Protein AF-A0AAE3CDZ8-F1 (afdb_monomer_lite)

Radius of gyration: 20.15 Å; chains: 1; bounding box: 47×33×68 Å

Secondary structure (DSSP, 8-state):
-HHHHHHHHTT-HHHHHHHHHHHHHHHHHHHHHHTTPPPP-SS-HHHHHHHHHHHH-GGGGGSHHHHHHHHHHHHHHTHHHHTTS-EEETTEEE-HHHH--HHHHHHHHHHHHHHHHHHHHHHHHHTTS-S-----TTTTTTTTTSS--

Foldseek 3Di:
DVQLVVCLVVVVLLSSLLVLLVLLLVLLQVLCVVLVHHRDDPLCSLVSSVVSCVVRPVVLCVPPLVVLLSVLNVVSSVSNVQSPDWDQDPNDTDHSSRVGDSVNSVVNNVSSCSNNVSSVVVVVVVVPDPPPDPVPPPPVVVVVVVPDD

Sequence (149 aa):
MKRAEKRFEDGEYDSTVFHASMAVESAANAMILELGGGEAKNHKAISGLAAVLRRVKPELLVDDKYVQLIEKGREIQREVVYTRYLLKLAGKWVTPMEYYTREKATMVTENAKLVVNGIKHFLGQQTKKPKNQTFRYSEYLKRDFAATT

pLDDT: mean 87.2, std 17.72, range [37.91, 98.38]

Structure (mmCIF, N/CA/C/O backbone):
data_AF-A0AAE3CDZ8-F1
#
_entry.id   AF-A0AAE3CDZ8-F1
#
loop_
_atom_site.group_PDB
_atom_site.id
_atom_site.type_symbol
_atom_site.label_atom_id
_atom_site.label_alt_id
_atom_site.label_comp_id
_atom_site.label_asym_id
_atom_site.label_entity_id
_atom_site.label_seq_id
_atom_site.pdbx_PDB_ins_code
_atom_site.Cartn_x
_atom_site.Cartn_y
_atom_site.Cartn_z
_atom_site.occupancy
_atom_site.B_iso_or_equiv
_atom_site.auth_seq_id
_atom_site.auth_comp_id
_atom_site.auth_asym_id
_atom_site.auth_atom_id
_atom_site.pdbx_PDB_model_num
ATOM 1 N N . MET A 1 1 ? 7.109 4.531 3.521 1.00 94.00 1 MET A N 1
ATOM 2 C CA . MET A 1 1 ? 7.243 5.743 2.683 1.00 94.00 1 MET A CA 1
ATOM 3 C C . MET A 1 1 ? 8.694 6.145 2.477 1.00 94.00 1 MET A C 1
ATOM 5 O O . MET A 1 1 ? 9.149 5.889 1.381 1.00 94.00 1 MET A O 1
ATOM 9 N N . LYS A 1 2 ? 9.461 6.584 3.491 1.00 96.69 2 LYS A N 1
ATOM 10 C CA . LYS A 1 2 ? 10.881 6.997 3.323 1.00 96.69 2 LYS A CA 1
ATOM 11 C C . LYS A 1 2 ? 11.747 6.097 2.424 1.00 96.69 2 LYS A C 1
ATOM 13 O O . LYS A 1 2 ? 12.461 6.587 1.565 1.00 96.69 2 LYS A O 1
ATOM 18 N N . ARG A 1 3 ? 11.675 4.769 2.605 1.00 96.00 3 ARG A N 1
ATOM 19 C CA . ARG A 1 3 ? 12.399 3.820 1.736 1.00 96.00 3 ARG A CA 1
ATOM 20 C C . ARG A 1 3 ? 11.921 3.883 0.283 1.00 96.00 3 ARG A C 1
ATOM 22 O O . ARG A 1 3 ? 12.753 3.945 -0.602 1.00 96.00 3 ARG A O 1
ATOM 29 N N . ALA A 1 4 ? 10.610 3.898 0.051 1.00 96.94 4 ALA A N 1
ATOM 30 C CA . ALA A 1 4 ? 10.033 3.997 -1.289 1.00 96.94 4 ALA A CA 1
ATOM 31 C C . ALA A 1 4 ? 10.443 5.299 -1.998 1.00 96.94 4 ALA A C 1
ATOM 33 O O . ALA A 1 4 ? 10.797 5.260 -3.170 1.00 96.94 4 ALA A O 1
ATOM 34 N N . GLU A 1 5 ? 10.444 6.420 -1.270 1.00 97.31 5 GLU A N 1
ATOM 35 C CA . GLU A 1 5 ? 10.862 7.737 -1.775 1.00 97.31 5 GLU A CA 1
ATOM 36 C C . GLU A 1 5 ? 12.328 7.720 -2.209 1.00 97.31 5 GLU A C 1
ATOM 38 O O . GLU A 1 5 ? 12.617 8.040 -3.356 1.00 97.31 5 GLU A O 1
ATOM 43 N N . LYS A 1 6 ? 13.223 7.210 -1.354 1.00 98.12 6 LYS A N 1
ATOM 44 C CA . LYS A 1 6 ? 14.634 7.031 -1.714 1.00 98.12 6 LYS A CA 1
ATOM 45 C C . LYS A 1 6 ? 14.807 6.182 -2.980 1.00 98.12 6 LYS A C 1
ATOM 47 O O . LYS A 1 6 ? 15.518 6.574 -3.892 1.00 98.12 6 LYS A O 1
ATOM 52 N N . ARG A 1 7 ? 14.119 5.039 -3.070 1.00 97.50 7 ARG A N 1
ATOM 53 C CA . ARG A 1 7 ? 14.204 4.172 -4.259 1.00 97.50 7 ARG A CA 1
ATOM 54 C C . ARG A 1 7 ? 13.708 4.845 -5.531 1.00 97.50 7 ARG A C 1
ATOM 56 O O . ARG A 1 7 ? 14.217 4.564 -6.608 1.00 97.50 7 ARG A O 1
ATOM 63 N N . PHE A 1 8 ? 12.744 5.752 -5.400 1.00 97.69 8 PHE A N 1
ATOM 64 C CA . PHE A 1 8 ? 12.208 6.477 -6.543 1.00 97.69 8 PHE A CA 1
ATOM 65 C C . PHE A 1 8 ? 13.228 7.482 -7.081 1.00 97.69 8 PHE A C 1
ATOM 67 O O . PHE A 1 8 ? 13.361 7.625 -8.295 1.00 97.69 8 PHE A O 1
ATOM 74 N N . GLU A 1 9 ? 13.955 8.148 -6.181 1.00 97.56 9 GLU A N 1
ATOM 75 C CA . GLU A 1 9 ? 15.077 9.032 -6.515 1.00 97.56 9 GLU A CA 1
ATOM 76 C C . GLU A 1 9 ? 16.222 8.256 -7.181 1.00 97.56 9 GLU A C 1
ATOM 78 O O . GLU A 1 9 ? 16.775 8.728 -8.171 1.00 97.56 9 GLU A O 1
ATOM 83 N N . ASP A 1 10 ? 16.497 7.035 -6.709 1.00 97.69 10 ASP A N 1
ATOM 84 C CA . ASP A 1 10 ? 17.505 6.128 -7.277 1.00 97.69 10 ASP A CA 1
ATOM 85 C C . ASP A 1 10 ? 17.082 5.520 -8.642 1.00 97.69 10 ASP A C 1
ATOM 87 O O . ASP A 1 10 ? 17.865 4.819 -9.280 1.00 97.69 10 ASP A O 1
ATOM 91 N N . GLY A 1 11 ? 15.847 5.760 -9.110 1.00 96.50 11 GLY A N 1
ATOM 92 C CA . GLY A 1 11 ? 15.310 5.187 -10.354 1.00 96.50 11 GLY A CA 1
ATOM 93 C C . GLY A 1 11 ? 14.888 3.712 -10.257 1.00 96.50 11 GLY A C 1
ATOM 94 O O . GLY A 1 11 ? 14.543 3.103 -11.269 1.00 96.50 11 GLY A O 1
ATOM 95 N N . GLU A 1 12 ? 14.869 3.136 -9.053 1.00 97.31 12 GLU A N 1
ATOM 96 C CA . GLU A 1 12 ? 14.476 1.748 -8.783 1.00 97.31 12 GLU A CA 1
ATOM 97 C C . GLU A 1 12 ? 12.943 1.631 -8.620 1.00 97.31 12 GLU A C 1
ATOM 99 O O . GLU A 1 12 ? 12.416 1.478 -7.514 1.00 97.31 12 GLU A O 1
ATOM 104 N N . TYR A 1 13 ? 12.192 1.747 -9.717 1.00 97.69 13 TYR A N 1
ATOM 105 C CA . TYR A 1 13 ? 10.729 1.894 -9.678 1.00 97.69 13 TYR A CA 1
ATOM 106 C C . TYR A 1 13 ? 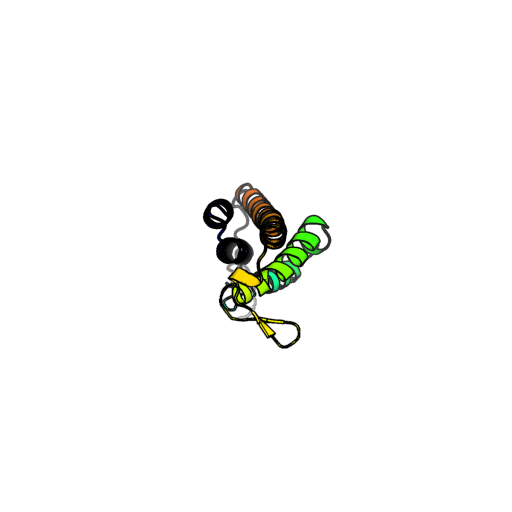9.958 0.681 -9.138 1.00 97.69 13 TYR A C 1
ATOM 108 O O . TYR A 1 13 ? 8.965 0.849 -8.426 1.00 97.69 13 TYR A O 1
ATOM 116 N N . ASP A 1 14 ? 10.404 -0.538 -9.420 1.00 97.12 14 ASP A N 1
ATOM 117 C CA . ASP A 1 14 ? 9.846 -1.765 -8.846 1.00 97.12 14 ASP A CA 1
ATOM 118 C C . ASP A 1 14 ? 10.070 -1.824 -7.323 1.00 97.12 14 ASP A C 1
ATOM 120 O O . ASP A 1 14 ? 9.143 -2.096 -6.553 1.00 97.12 14 ASP A O 1
ATOM 124 N N . SER A 1 15 ? 11.277 -1.463 -6.881 1.00 97.44 15 SER A N 1
ATOM 125 C CA . SER A 1 15 ? 11.682 -1.355 -5.474 1.00 97.44 15 SER A CA 1
ATOM 126 C C . SER A 1 15 ? 10.886 -0.268 -4.734 1.00 97.44 15 SER A C 1
ATOM 128 O O . SER A 1 15 ? 10.422 -0.476 -3.603 1.00 97.44 15 SER A O 1
ATOM 130 N N . THR A 1 16 ? 10.632 0.875 -5.386 1.00 98.38 16 THR A N 1
ATOM 131 C CA . THR A 1 16 ? 9.717 1.917 -4.896 1.00 98.38 16 THR A CA 1
ATOM 132 C C . THR A 1 16 ? 8.331 1.351 -4.634 1.00 98.38 16 THR A C 1
ATOM 134 O O . THR A 1 16 ? 7.811 1.496 -3.521 1.00 98.38 16 THR A O 1
ATOM 137 N N . VAL A 1 17 ? 7.736 0.697 -5.637 1.00 98.12 17 VAL A N 1
ATOM 138 C CA . VAL A 1 17 ? 6.382 0.145 -5.534 1.00 98.12 17 VAL A CA 1
ATOM 139 C C . VAL A 1 17 ? 6.314 -0.917 -4.442 1.00 98.12 17 VAL A C 1
ATOM 141 O O . VAL A 1 17 ? 5.373 -0.911 -3.643 1.00 98.12 17 VAL A O 1
ATOM 144 N N . PHE A 1 18 ? 7.336 -1.764 -4.319 1.00 97.56 18 PHE A N 1
ATOM 145 C CA . PHE A 1 18 ? 7.398 -2.780 -3.273 1.00 97.56 18 PHE A CA 1
ATOM 146 C C . PHE A 1 18 ? 7.355 -2.141 -1.881 1.00 97.56 18 PHE A C 1
ATOM 148 O O . PHE A 1 18 ? 6.507 -2.472 -1.049 1.00 97.56 18 PHE A O 1
ATOM 155 N N . HIS A 1 19 ? 8.226 -1.163 -1.625 1.00 97.94 19 HIS A N 1
ATOM 156 C CA . HIS A 1 19 ? 8.289 -0.497 -0.326 1.00 97.94 19 HIS A CA 1
ATOM 157 C C . HIS A 1 19 ? 7.071 0.384 -0.024 1.00 97.94 19 HIS A C 1
ATOM 159 O O . HIS A 1 19 ? 6.716 0.542 1.150 1.00 97.94 19 HIS A O 1
ATOM 165 N N . ALA A 1 20 ? 6.430 0.960 -1.043 1.00 98.19 20 ALA A N 1
ATOM 166 C CA . ALA A 1 20 ? 5.166 1.675 -0.888 1.00 98.19 20 ALA A CA 1
ATOM 167 C C . ALA A 1 20 ? 4.049 0.707 -0.467 1.00 98.19 20 ALA A C 1
ATOM 169 O O . ALA A 1 20 ? 3.331 0.970 0.500 1.00 98.19 20 ALA A O 1
ATOM 170 N N . SER A 1 21 ? 3.982 -0.456 -1.116 1.00 97.19 21 SER A N 1
ATOM 171 C CA . SER A 1 21 ? 2.991 -1.495 -0.830 1.00 97.19 21 SER A CA 1
ATOM 172 C C . SER A 1 21 ? 3.159 -2.086 0.570 1.00 97.19 21 SER A C 1
ATOM 174 O O . SER A 1 21 ? 2.191 -2.174 1.324 1.00 97.19 21 SER A O 1
ATOM 176 N N . MET A 1 22 ? 4.400 -2.368 0.982 1.00 96.69 22 MET A N 1
ATOM 177 C CA . MET A 1 22 ? 4.701 -2.804 2.351 1.00 96.69 22 MET A CA 1
ATOM 178 C C . MET A 1 22 ? 4.307 -1.751 3.396 1.00 96.69 22 MET A C 1
ATOM 180 O O . MET A 1 22 ? 3.822 -2.096 4.470 1.00 96.69 22 MET A O 1
ATOM 184 N N . ALA A 1 23 ? 4.482 -0.458 3.098 1.00 97.50 23 ALA A N 1
ATOM 185 C CA . ALA A 1 23 ? 4.077 0.605 4.017 1.00 97.50 23 ALA A CA 1
ATOM 186 C C . ALA A 1 23 ? 2.552 0.669 4.197 1.00 97.50 23 ALA A C 1
ATOM 188 O O . ALA A 1 23 ? 2.086 0.903 5.313 1.00 97.50 23 ALA A O 1
ATOM 189 N N . VAL A 1 24 ? 1.790 0.441 3.123 1.00 97.75 24 VAL A N 1
ATOM 190 C CA . VAL A 1 24 ? 0.326 0.318 3.175 1.00 97.75 24 VAL A CA 1
ATOM 191 C C . VAL A 1 24 ? -0.090 -0.899 4.001 1.00 97.75 24 VAL A C 1
ATOM 193 O O . VAL A 1 24 ? -0.940 -0.763 4.879 1.00 97.75 24 VAL A O 1
ATOM 196 N N . GLU A 1 25 ? 0.536 -2.058 3.780 1.00 96.50 25 GLU A N 1
ATOM 197 C CA . GLU A 1 25 ? 0.256 -3.286 4.534 1.00 96.50 25 GLU A CA 1
ATOM 198 C C . GLU A 1 25 ? 0.503 -3.100 6.037 1.00 96.50 25 GLU A C 1
ATOM 200 O O . GLU A 1 25 ? -0.386 -3.363 6.848 1.00 96.50 25 GLU A O 1
ATOM 205 N N . SER A 1 26 ? 1.664 -2.553 6.412 1.00 96.00 26 SER A N 1
ATOM 206 C CA . SER A 1 26 ? 1.987 -2.279 7.816 1.00 96.00 26 SER A CA 1
ATOM 207 C C . SER A 1 26 ? 1.032 -1.267 8.454 1.00 96.00 26 SER A C 1
ATOM 209 O O . SER A 1 26 ? 0.616 -1.458 9.595 1.00 96.00 26 SER A O 1
ATOM 211 N N . ALA A 1 27 ? 0.654 -0.200 7.738 1.00 97.06 27 ALA A N 1
ATOM 212 C CA . ALA A 1 27 ? -0.305 0.776 8.252 1.00 97.06 27 ALA A CA 1
ATOM 213 C C . ALA A 1 27 ? -1.688 0.139 8.470 1.00 97.06 27 ALA A C 1
ATOM 215 O O . ALA A 1 27 ? -2.298 0.336 9.521 1.00 97.06 27 ALA A O 1
ATOM 216 N N . ALA A 1 28 ? -2.164 -0.662 7.515 1.00 97.06 28 ALA A N 1
ATOM 217 C CA . ALA A 1 28 ? -3.442 -1.355 7.627 1.00 97.06 28 ALA A CA 1
ATOM 218 C C . ALA A 1 28 ? -3.455 -2.337 8.805 1.00 97.06 28 ALA A C 1
ATOM 220 O O . ALA A 1 28 ? -4.398 -2.316 9.595 1.00 97.06 28 ALA A O 1
ATOM 221 N N . ASN A 1 29 ? -2.389 -3.124 8.982 1.00 97.00 29 ASN A N 1
ATOM 222 C CA . ASN A 1 29 ? -2.245 -4.015 10.133 1.00 97.00 29 ASN A CA 1
ATOM 223 C C . ASN A 1 29 ? -2.224 -3.244 11.463 1.00 97.00 29 ASN A C 1
ATOM 225 O O . ASN A 1 29 ? -2.894 -3.659 12.405 1.00 97.00 29 ASN A O 1
ATOM 229 N N . ALA A 1 30 ? -1.561 -2.085 11.534 1.00 96.38 30 ALA A N 1
ATOM 230 C CA . ALA A 1 30 ? -1.603 -1.241 12.730 1.00 96.38 30 ALA A CA 1
ATOM 231 C C . ALA A 1 30 ? -3.033 -0.776 13.069 1.00 96.38 30 ALA A C 1
ATOM 233 O O . ALA A 1 30 ? -3.444 -0.830 14.225 1.00 96.38 30 ALA A O 1
ATOM 234 N N . MET A 1 31 ? -3.820 -0.373 12.066 1.00 96.12 31 MET A N 1
ATOM 235 C CA . MET A 1 31 ? -5.221 0.015 12.272 1.00 96.12 31 MET A CA 1
ATOM 236 C C . MET A 1 31 ? -6.119 -1.163 12.652 1.00 96.12 31 MET A C 1
ATOM 238 O O . MET A 1 31 ? -7.008 -1.002 13.483 1.00 96.12 31 MET A O 1
ATOM 242 N N . ILE A 1 32 ? -5.883 -2.346 12.082 1.00 95.81 32 ILE A N 1
ATOM 243 C CA . ILE A 1 32 ? -6.584 -3.573 12.475 1.00 95.81 32 ILE A CA 1
ATOM 244 C C . ILE A 1 32 ? -6.354 -3.868 13.960 1.00 95.81 32 ILE A C 1
ATOM 246 O O . ILE A 1 32 ? -7.322 -4.127 14.674 1.00 95.81 32 ILE A O 1
ATOM 250 N N . LEU A 1 33 ? -5.099 -3.807 14.417 1.00 95.06 33 LEU A N 1
ATOM 251 C CA . LEU A 1 33 ? -4.739 -4.057 15.814 1.00 95.06 33 LEU A CA 1
ATOM 252 C C . LEU A 1 33 ? -5.379 -3.028 16.755 1.00 95.06 33 LEU A C 1
ATOM 254 O O . LEU A 1 33 ? -5.968 -3.416 17.761 1.00 95.06 33 LEU A O 1
ATOM 258 N N . GLU A 1 34 ? -5.348 -1.740 16.399 1.00 94.06 34 GLU A N 1
ATOM 259 C CA . GLU A 1 34 ? -6.002 -0.674 17.177 1.00 94.06 34 GLU A CA 1
ATOM 260 C C . GLU A 1 34 ? -7.523 -0.883 17.296 1.00 94.06 34 GLU A C 1
ATOM 262 O O . GLU A 1 34 ? -8.134 -0.570 18.313 1.00 94.06 34 GLU A O 1
ATOM 267 N N . LEU A 1 35 ? -8.152 -1.456 16.267 1.00 93.38 35 LEU A N 1
ATOM 268 C CA . LEU A 1 35 ? -9.576 -1.803 16.266 1.00 93.38 35 LEU A CA 1
ATOM 269 C C . LEU A 1 35 ? -9.884 -3.142 16.968 1.00 93.38 35 LEU A C 1
ATOM 271 O O . LEU A 1 35 ? -11.014 -3.629 16.880 1.00 93.38 35 LEU A O 1
ATOM 275 N N . GLY A 1 36 ? -8.903 -3.759 17.637 1.00 91.94 36 GLY A N 1
ATOM 276 C CA . GLY A 1 36 ? -9.057 -5.033 18.346 1.00 91.94 36 GLY A CA 1
ATOM 277 C C . GLY A 1 36 ? -9.162 -6.256 17.425 1.00 91.94 36 GLY A C 1
ATOM 278 O O . GLY A 1 36 ? -9.727 -7.281 17.811 1.00 91.94 36 GLY A O 1
ATOM 279 N N . GLY A 1 37 ? -8.689 -6.151 16.181 1.00 91.69 37 GLY A N 1
ATOM 280 C CA . GLY A 1 37 ? -8.576 -7.270 15.245 1.00 91.69 37 GLY A CA 1
ATOM 281 C C . GLY A 1 37 ? -7.221 -7.983 15.320 1.00 91.69 37 GLY A C 1
ATOM 282 O O . GLY A 1 37 ? -6.287 -7.514 15.962 1.00 91.69 37 GLY A O 1
ATOM 283 N N . GLY A 1 38 ? -7.108 -9.125 14.636 1.00 90.81 38 GLY A N 1
ATOM 284 C CA . GLY A 1 38 ? -5.845 -9.849 14.458 1.00 90.81 38 GLY A CA 1
ATOM 285 C C . GLY A 1 38 ? -5.158 -9.488 13.140 1.00 90.81 38 GLY A C 1
ATOM 286 O O . GLY A 1 38 ? -5.831 -9.249 12.138 1.00 90.81 38 GLY A O 1
ATOM 287 N N . GLU A 1 39 ? -3.825 -9.471 13.136 1.00 87.50 39 GLU A N 1
ATOM 288 C CA . GLU A 1 39 ? -3.020 -9.138 11.957 1.00 87.50 39 GLU A CA 1
ATOM 289 C C . GLU A 1 39 ? -3.345 -10.028 10.741 1.00 87.50 39 GLU A C 1
ATOM 291 O O . GLU A 1 39 ? -3.464 -11.253 10.854 1.00 87.50 39 GLU A O 1
ATOM 296 N N . ALA A 1 40 ? -3.427 -9.424 9.552 1.00 87.19 40 ALA A N 1
ATOM 297 C CA . ALA A 1 40 ? -3.525 -10.171 8.305 1.00 87.19 40 ALA A CA 1
ATOM 298 C C . ALA A 1 40 ? -2.133 -10.642 7.847 1.00 87.19 40 ALA A C 1
ATOM 300 O O . ALA A 1 40 ? -1.241 -9.825 7.645 1.00 87.19 40 ALA A O 1
ATOM 301 N N . LYS A 1 41 ? -1.964 -11.952 7.616 1.00 79.75 41 LYS A N 1
ATOM 302 C CA . LYS A 1 41 ? -0.654 -12.574 7.312 1.00 79.75 41 LYS A CA 1
ATOM 303 C C . LYS A 1 41 ? -0.382 -12.880 5.827 1.00 79.75 41 LYS A C 1
ATOM 305 O O . LYS A 1 41 ? 0.693 -13.357 5.496 1.00 79.75 41 LYS A O 1
ATOM 310 N N . ASN A 1 42 ? -1.340 -12.619 4.930 1.00 83.00 42 ASN A N 1
ATOM 311 C CA . ASN A 1 42 ? -1.312 -13.095 3.533 1.00 83.00 42 ASN A CA 1
ATOM 312 C C . ASN A 1 42 ? -1.265 -11.965 2.487 1.00 83.00 42 ASN A C 1
ATOM 314 O O . ASN A 1 42 ? -1.908 -12.090 1.445 1.00 83.00 42 ASN A O 1
ATOM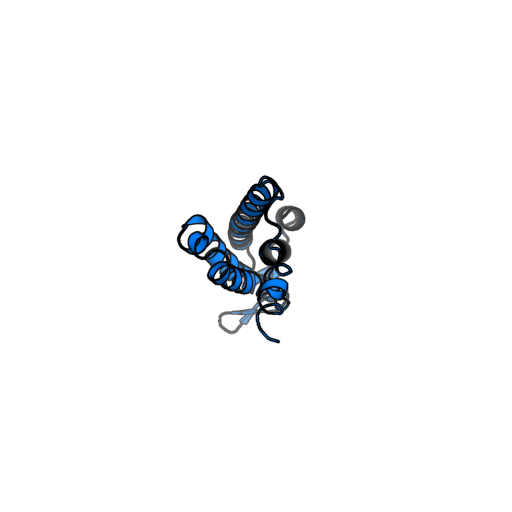 318 N N . HIS A 1 43 ? -0.617 -10.829 2.779 1.00 83.00 43 HIS A N 1
ATOM 319 C CA . HIS A 1 43 ? -0.690 -9.617 1.944 1.00 83.00 43 HIS A CA 1
ATOM 320 C C . HIS A 1 43 ? -2.132 -9.185 1.663 1.00 83.00 43 HIS A C 1
ATOM 322 O O . HIS A 1 43 ? -2.448 -8.670 0.602 1.00 83.00 43 HIS A O 1
ATOM 328 N N . LYS A 1 44 ? -3.051 -9.445 2.600 1.00 89.88 44 LYS A N 1
ATOM 329 C CA . LYS A 1 44 ? -4.478 -9.102 2.490 1.00 89.88 44 LYS A CA 1
ATOM 330 C C . LYS A 1 44 ? -4.904 -8.058 3.517 1.00 89.88 44 LYS A C 1
ATOM 332 O O . LYS A 1 44 ? -6.080 -7.990 3.862 1.00 89.88 44 LYS A O 1
ATOM 337 N N . ALA A 1 45 ? -3.965 -7.255 4.017 1.00 93.38 45 ALA A N 1
ATOM 338 C CA . ALA A 1 45 ? -4.212 -6.332 5.121 1.00 93.38 45 ALA A CA 1
ATOM 339 C C . ALA A 1 45 ? -5.302 -5.297 4.820 1.00 93.38 45 ALA A C 1
ATOM 341 O O . ALA A 1 45 ? -6.130 -5.043 5.684 1.00 93.38 45 ALA A O 1
ATOM 342 N N . ILE A 1 46 ? -5.410 -4.772 3.595 1.00 96.50 46 ILE A N 1
ATOM 343 C CA . ILE A 1 46 ? -6.500 -3.838 3.255 1.00 96.50 46 ILE A CA 1
ATOM 344 C C . ILE A 1 46 ? -7.852 -4.552 3.203 1.00 96.50 46 ILE A C 1
ATOM 346 O O . ILE A 1 46 ? -8.863 -4.039 3.683 1.00 96.50 46 ILE A O 1
ATOM 350 N N . SER A 1 47 ? -7.882 -5.768 2.658 1.00 94.62 47 SER A N 1
ATOM 351 C CA . SER A 1 47 ? -9.100 -6.585 2.647 1.00 94.62 47 SER A CA 1
ATOM 352 C C . SER A 1 47 ? -9.539 -6.966 4.068 1.00 94.62 47 SER A C 1
ATOM 354 O O . SER A 1 47 ? -10.726 -6.892 4.387 1.00 94.62 47 SER A O 1
ATOM 356 N N . GLY A 1 48 ? -8.580 -7.312 4.931 1.00 95.06 48 GLY A N 1
ATOM 357 C CA . GLY A 1 48 ? -8.793 -7.565 6.354 1.00 95.06 48 GLY A CA 1
ATOM 358 C C . GLY A 1 48 ? -9.281 -6.319 7.091 1.00 95.06 48 GLY A C 1
ATOM 359 O O . GLY A 1 48 ? -10.266 -6.393 7.821 1.00 95.06 48 GLY A O 1
ATOM 360 N N . LEU A 1 49 ? -8.679 -5.158 6.824 1.00 96.38 49 LEU A N 1
ATOM 361 C CA . LEU A 1 49 ? -9.093 -3.880 7.398 1.00 96.38 49 LEU A CA 1
ATOM 362 C C . LEU A 1 49 ? -10.536 -3.551 7.017 1.00 96.38 49 LEU A C 1
ATOM 364 O O . LEU A 1 49 ? -11.324 -3.208 7.890 1.00 96.38 49 LEU A O 1
ATOM 368 N N . ALA A 1 50 ? -10.919 -3.729 5.750 1.00 96.50 50 ALA A N 1
ATOM 369 C CA . ALA A 1 50 ? -12.302 -3.534 5.325 1.00 96.50 50 ALA A CA 1
ATOM 370 C C . ALA A 1 50 ? -13.278 -4.444 6.094 1.00 96.50 50 ALA A C 1
ATOM 372 O O . ALA A 1 50 ? -14.358 -4.002 6.476 1.00 96.50 50 ALA A O 1
ATOM 373 N N . ALA A 1 51 ? -12.912 -5.705 6.350 1.00 95.50 51 ALA A N 1
ATOM 374 C CA . ALA A 1 51 ? -13.740 -6.615 7.141 1.00 95.50 51 ALA A CA 1
ATOM 375 C C . ALA A 1 51 ? -13.859 -6.173 8.611 1.00 95.50 51 ALA A C 1
ATOM 377 O O . ALA A 1 51 ? -14.957 -6.184 9.164 1.00 95.50 51 ALA A O 1
ATOM 378 N N . VAL A 1 52 ? -12.755 -5.735 9.223 1.00 95.69 52 VAL A N 1
ATOM 379 C CA . VAL A 1 52 ? -12.748 -5.213 10.598 1.00 95.69 52 VAL A CA 1
ATOM 380 C C . VAL A 1 52 ? -13.576 -3.932 10.701 1.00 95.69 52 VAL A C 1
ATOM 382 O O . VAL A 1 52 ? -14.390 -3.813 11.614 1.00 95.69 52 VAL A O 1
ATOM 385 N N . LEU A 1 53 ? -13.441 -3.015 9.740 1.00 95.69 53 LEU A N 1
ATOM 386 C CA . LEU A 1 53 ? -14.230 -1.786 9.673 1.00 95.69 53 LEU A CA 1
ATOM 387 C C . LEU A 1 53 ? -15.727 -2.076 9.584 1.00 95.69 53 LEU A C 1
ATOM 389 O O . LEU A 1 53 ? -16.474 -1.536 10.389 1.00 95.69 53 LEU A O 1
ATOM 393 N N . ARG A 1 54 ? -16.168 -2.995 8.712 1.00 96.00 54 ARG A N 1
ATOM 394 C CA . ARG A 1 54 ? -17.592 -3.384 8.631 1.00 96.00 54 ARG A CA 1
ATOM 395 C C . ARG A 1 54 ? -18.163 -3.846 9.971 1.00 96.00 54 ARG A C 1
ATOM 397 O O . ARG A 1 54 ? -19.337 -3.624 10.233 1.00 96.00 54 ARG A O 1
ATOM 404 N N . ARG A 1 55 ? -17.347 -4.509 10.792 1.00 94.94 55 ARG A N 1
ATOM 405 C CA . ARG A 1 55 ? -17.770 -5.055 12.086 1.00 94.94 55 ARG A CA 1
ATOM 406 C C . ARG A 1 55 ? -17.750 -4.013 13.204 1.00 94.94 55 ARG A C 1
ATOM 408 O O . ARG A 1 55 ? -18.637 -4.024 14.045 1.00 94.94 55 ARG A O 1
ATOM 415 N N . VAL A 1 56 ? -16.704 -3.189 13.263 1.00 95.00 56 VAL A N 1
ATOM 416 C CA . VAL A 1 56 ? -16.414 -2.339 14.435 1.00 95.00 56 VAL A CA 1
ATOM 417 C C . VAL A 1 56 ? -16.815 -0.883 14.207 1.00 95.00 56 VAL A C 1
ATOM 419 O O . VAL A 1 56 ? -17.212 -0.213 15.155 1.00 95.00 56 VAL A O 1
ATOM 422 N N . LYS A 1 57 ? -16.679 -0.389 12.973 1.00 94.19 57 LYS A N 1
ATOM 423 C CA . LYS A 1 57 ? -16.927 1.008 12.588 1.00 94.19 57 LYS A CA 1
ATOM 424 C C . LYS A 1 57 ? -17.507 1.114 11.168 1.00 94.19 57 LYS A C 1
ATOM 426 O O . LYS A 1 57 ? -16.837 1.656 10.278 1.00 94.19 57 LYS A O 1
ATOM 431 N N . PRO A 1 58 ? -18.700 0.547 10.904 1.00 95.69 58 PRO A N 1
ATOM 432 C CA . PRO A 1 58 ? -19.298 0.563 9.570 1.00 95.69 58 PRO A CA 1
ATOM 433 C C . PRO A 1 58 ? -19.562 1.984 9.055 1.00 95.69 58 PRO A C 1
ATOM 435 O O . PRO A 1 58 ? -19.542 2.195 7.846 1.00 95.69 58 PRO A O 1
ATOM 438 N N . GLU A 1 59 ? -19.729 2.966 9.946 1.00 94.12 59 GLU A N 1
ATOM 439 C CA . GLU A 1 59 ? -19.902 4.381 9.608 1.00 94.12 59 GLU A CA 1
ATOM 440 C C . GLU A 1 59 ? -18.710 4.975 8.849 1.00 94.12 59 GLU A C 1
ATOM 442 O O . GLU A 1 59 ? -18.871 5.915 8.080 1.00 94.12 59 GLU A O 1
ATOM 447 N N . LEU A 1 60 ? -17.508 4.413 9.006 1.00 93.31 60 LEU A N 1
ATOM 448 C CA . LEU A 1 60 ? -16.362 4.861 8.216 1.00 93.31 60 LEU A CA 1
ATOM 449 C C . LEU A 1 60 ? -16.476 4.413 6.760 1.00 93.31 60 LEU A C 1
ATOM 451 O O . LEU A 1 60 ? -15.889 5.036 5.896 1.00 93.31 60 LEU A O 1
ATOM 455 N N . LEU A 1 61 ? -17.233 3.362 6.448 1.00 92.88 61 LEU A N 1
ATOM 456 C CA . LEU A 1 61 ? -17.341 2.846 5.080 1.00 92.88 61 LEU A CA 1
ATOM 457 C C . LEU A 1 61 ? -18.371 3.584 4.218 1.00 92.88 61 LEU A C 1
ATOM 459 O O . LEU A 1 61 ? -18.506 3.247 3.046 1.00 92.88 61 LEU A O 1
ATOM 463 N N . VAL A 1 62 ? -19.073 4.568 4.782 1.00 93.12 62 VAL A N 1
ATOM 464 C CA . VAL A 1 62 ? -19.899 5.519 4.021 1.00 93.12 62 VAL A CA 1
ATOM 465 C C . VAL A 1 62 ? -19.195 6.860 3.802 1.00 93.12 62 VAL A C 1
ATOM 467 O O . VAL A 1 62 ? -19.665 7.667 3.012 1.00 93.12 62 VAL A O 1
ATOM 470 N N . ASP A 1 63 ? -18.072 7.105 4.482 1.00 93.62 63 ASP A N 1
ATOM 471 C CA . ASP A 1 63 ? -17.236 8.285 4.264 1.00 93.62 63 ASP A CA 1
ATOM 472 C C . ASP A 1 63 ? -16.342 8.050 3.036 1.00 93.62 63 ASP A C 1
ATOM 474 O O . ASP A 1 63 ? -15.482 7.159 3.037 1.00 93.62 63 ASP A O 1
ATOM 478 N N . ASP A 1 64 ? -16.529 8.878 2.003 1.00 93.81 64 ASP A N 1
ATOM 479 C CA . ASP A 1 64 ? -15.791 8.843 0.734 1.00 93.81 64 ASP A CA 1
ATOM 480 C C . ASP A 1 64 ? -14.276 8.720 0.928 1.00 93.81 64 ASP A C 1
ATOM 482 O O . ASP A 1 64 ? -13.594 8.022 0.173 1.00 93.81 64 ASP A O 1
ATOM 486 N N . LYS A 1 65 ? -13.726 9.347 1.974 1.00 94.12 65 LYS A N 1
ATOM 487 C CA . LYS A 1 65 ? -12.297 9.277 2.286 1.00 94.12 65 LYS A CA 1
ATOM 488 C C .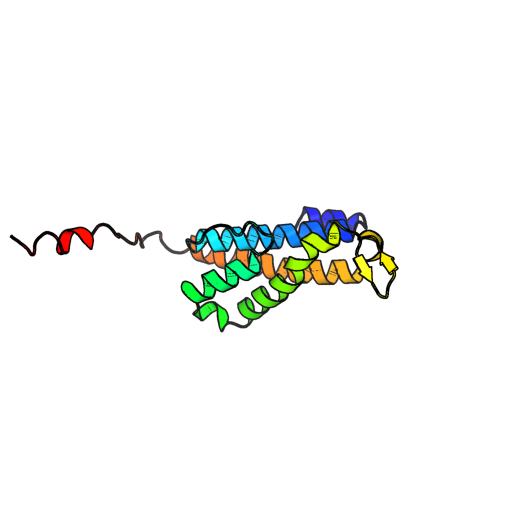 LYS A 1 65 ? -11.844 7.844 2.555 1.00 94.12 65 LYS A C 1
ATOM 490 O O . LYS A 1 65 ? -10.775 7.436 2.099 1.00 94.12 65 LYS A O 1
ATOM 495 N N . TYR A 1 66 ? -12.617 7.086 3.324 1.00 94.44 66 TYR A N 1
ATOM 496 C CA . TYR A 1 66 ? -12.283 5.708 3.680 1.00 94.44 66 TYR A CA 1
ATOM 497 C C . TYR A 1 66 ? -12.690 4.724 2.586 1.00 94.44 66 TYR A C 1
ATOM 499 O O . TYR A 1 66 ? -12.006 3.714 2.415 1.00 94.44 66 TYR A O 1
ATOM 507 N N . VAL A 1 67 ? -13.730 5.030 1.805 1.00 94.88 67 VAL A N 1
ATOM 508 C CA . VAL A 1 67 ? -14.039 4.290 0.572 1.00 94.88 67 VAL A CA 1
ATOM 509 C C . VAL A 1 67 ? -12.830 4.333 -0.363 1.00 94.88 67 VAL A C 1
ATOM 511 O O . VAL A 1 67 ? -12.263 3.283 -0.676 1.00 94.88 67 VAL A O 1
ATOM 514 N N . GLN A 1 68 ? -12.331 5.534 -0.679 1.00 95.94 68 GLN A N 1
ATOM 515 C CA . GLN A 1 68 ? -11.139 5.705 -1.514 1.00 95.94 68 GLN A CA 1
ATOM 516 C C . GLN A 1 68 ? -9.892 5.053 -0.903 1.00 95.94 68 GLN A C 1
ATOM 518 O O . GLN A 1 68 ? -9.063 4.498 -1.626 1.00 95.94 68 GLN A O 1
ATOM 523 N N . LEU A 1 69 ? -9.748 5.091 0.426 1.00 96.81 69 LEU A N 1
ATOM 524 C CA . LEU A 1 69 ? -8.650 4.428 1.133 1.00 96.81 69 LEU A CA 1
ATOM 525 C C . LEU A 1 69 ? -8.657 2.916 0.888 1.00 96.81 69 LEU A C 1
ATOM 527 O O . LEU A 1 69 ? -7.615 2.334 0.580 1.00 96.81 69 LEU A O 1
ATOM 531 N N . ILE A 1 70 ? -9.820 2.275 1.017 1.00 96.94 70 ILE A N 1
ATOM 532 C CA . ILE A 1 70 ? -9.956 0.833 0.808 1.00 96.94 70 ILE A CA 1
ATOM 533 C C . ILE A 1 70 ? -9.782 0.473 -0.668 1.00 96.94 70 ILE A C 1
ATOM 535 O O . ILE A 1 70 ? -9.102 -0.509 -0.965 1.00 96.94 70 ILE A O 1
ATOM 539 N N . GLU A 1 71 ? -10.352 1.248 -1.586 1.00 96.25 71 GLU A N 1
ATOM 540 C CA . GLU A 1 71 ? -10.227 1.011 -3.027 1.00 96.25 71 GLU A CA 1
ATOM 541 C C . GLU A 1 71 ? -8.769 1.099 -3.487 1.00 96.25 71 GLU A C 1
ATOM 543 O O . GLU A 1 71 ? -8.207 0.099 -3.946 1.00 96.25 71 GLU A O 1
ATOM 548 N N . LYS A 1 72 ? -8.109 2.238 -3.244 1.00 96.88 72 LYS A N 1
ATOM 549 C CA . LYS A 1 72 ? -6.690 2.435 -3.581 1.00 96.88 72 LYS 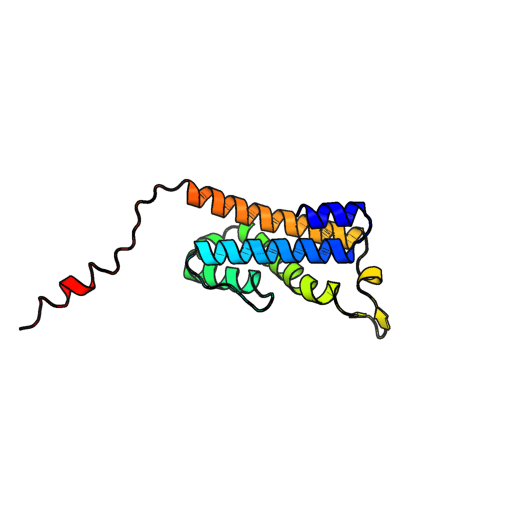A CA 1
ATOM 550 C C . LYS A 1 72 ? -5.797 1.431 -2.858 1.00 96.88 72 LYS A C 1
ATOM 552 O O . LYS A 1 72 ? -4.852 0.899 -3.434 1.00 96.88 72 LYS A O 1
ATOM 557 N N . GLY A 1 73 ? -6.105 1.121 -1.599 1.00 96.44 73 GLY A N 1
ATOM 558 C CA . GLY A 1 73 ? -5.371 0.119 -0.836 1.00 96.44 73 GLY A CA 1
ATOM 559 C C . GLY A 1 73 ? -5.442 -1.277 -1.466 1.00 96.44 73 GLY A C 1
ATOM 560 O O . GLY A 1 73 ? -4.431 -1.974 -1.499 1.00 96.44 73 GLY A O 1
ATOM 561 N N . ARG A 1 74 ? -6.600 -1.690 -2.002 1.00 94.81 74 ARG A N 1
ATOM 562 C CA . ARG A 1 74 ? -6.755 -2.989 -2.686 1.00 94.81 74 ARG A CA 1
ATOM 563 C C . ARG A 1 74 ? -5.973 -3.049 -3.992 1.00 94.81 74 ARG A C 1
ATOM 565 O O . ARG A 1 74 ? -5.395 -4.093 -4.288 1.00 94.81 74 ARG A O 1
ATOM 572 N N . GLU A 1 75 ? -5.928 -1.951 -4.742 1.00 93.38 75 GLU A N 1
ATOM 573 C CA . GLU A 1 75 ? -5.104 -1.854 -5.951 1.00 93.38 75 GLU A CA 1
ATOM 574 C C . GLU A 1 75 ? -3.615 -1.999 -5.637 1.00 93.38 75 GLU A C 1
ATOM 576 O O . GLU A 1 75 ? -2.905 -2.675 -6.368 1.00 93.38 75 GLU A O 1
ATOM 581 N N . ILE A 1 76 ? -3.151 -1.425 -4.525 1.00 95.62 76 ILE A N 1
ATOM 582 C CA . ILE A 1 76 ? -1.752 -1.525 -4.085 1.00 95.62 76 ILE A CA 1
ATOM 583 C C . ILE A 1 76 ? -1.438 -2.917 -3.528 1.00 95.62 76 ILE A C 1
ATOM 585 O O . ILE A 1 76 ? -0.338 -3.435 -3.694 1.00 95.62 76 ILE A O 1
ATOM 589 N N . GLN A 1 77 ? -2.409 -3.552 -2.874 1.00 92.62 77 GLN A N 1
ATOM 590 C CA . GLN A 1 77 ? -2.237 -4.833 -2.194 1.00 92.62 77 GLN A CA 1
ATOM 591 C C . GLN A 1 77 ? -1.663 -5.931 -3.113 1.00 92.62 77 GLN A C 1
ATOM 593 O O . GLN A 1 77 ? -0.842 -6.737 -2.678 1.00 92.62 77 GLN A O 1
ATOM 598 N N . ARG A 1 78 ? -2.068 -5.961 -4.390 1.00 89.56 78 ARG A N 1
ATOM 599 C CA . ARG A 1 78 ? -1.538 -6.919 -5.382 1.00 89.56 78 ARG A CA 1
ATOM 600 C C . ARG A 1 78 ? -0.085 -6.640 -5.780 1.00 89.56 78 ARG A C 1
ATOM 602 O O . ARG A 1 78 ? 0.632 -7.572 -6.145 1.00 89.56 78 ARG A O 1
ATOM 609 N N . GLU A 1 79 ? 0.362 -5.389 -5.685 1.00 94.00 79 GLU A N 1
ATOM 610 C CA . GLU A 1 79 ? 1.665 -4.966 -6.198 1.00 94.00 79 GLU A CA 1
ATOM 611 C C . GLU A 1 79 ? 2.819 -5.592 -5.390 1.00 94.00 79 GLU A C 1
ATOM 613 O O . GLU A 1 79 ? 3.863 -5.882 -5.965 1.00 94.00 79 GLU A O 1
ATOM 618 N N . VAL A 1 80 ? 2.607 -5.951 -4.109 1.00 91.31 80 VAL A N 1
ATOM 619 C CA . VAL A 1 80 ? 3.596 -6.669 -3.264 1.00 91.31 80 VAL A CA 1
ATOM 620 C C . VAL A 1 80 ? 4.117 -7.948 -3.929 1.00 91.31 80 VAL A C 1
ATOM 622 O O . VAL A 1 80 ? 5.286 -8.313 -3.793 1.00 91.31 80 VAL A O 1
ATOM 625 N N . VAL A 1 81 ? 3.240 -8.670 -4.629 1.00 90.56 81 VAL A N 1
ATOM 626 C CA . VAL A 1 81 ? 3.621 -9.895 -5.339 1.00 90.56 81 VAL A CA 1
ATOM 627 C C . VAL A 1 81 ? 4.284 -9.539 -6.665 1.00 90.56 81 VAL A C 1
ATOM 629 O O . VAL A 1 81 ? 5.337 -10.083 -6.989 1.00 90.56 81 VAL A O 1
ATOM 632 N N . TYR A 1 82 ? 3.697 -8.605 -7.410 1.00 92.69 82 TYR A N 1
ATOM 633 C CA . TYR A 1 82 ? 4.119 -8.277 -8.770 1.00 92.69 82 TYR A CA 1
ATOM 634 C C . TYR A 1 82 ? 5.496 -7.615 -8.840 1.00 92.69 82 TYR A C 1
ATOM 636 O O . TYR A 1 82 ? 6.185 -7.748 -9.841 1.00 92.69 82 TYR A O 1
ATOM 644 N N . THR A 1 83 ? 5.937 -6.937 -7.782 1.00 95.25 83 THR A N 1
ATOM 645 C CA . THR A 1 83 ? 7.287 -6.356 -7.712 1.00 95.25 83 THR A CA 1
ATOM 646 C C . THR A 1 83 ? 8.400 -7.375 -7.490 1.00 95.25 83 THR A C 1
ATOM 648 O O . THR A 1 83 ? 9.561 -6.993 -7.479 1.00 95.25 83 THR A O 1
ATOM 651 N N . ARG A 1 84 ? 8.085 -8.658 -7.266 1.00 93.06 84 ARG A N 1
ATOM 652 C CA . ARG A 1 84 ? 9.088 -9.681 -6.910 1.00 93.06 84 ARG A CA 1
ATOM 653 C C . ARG A 1 84 ? 9.237 -10.799 -7.931 1.00 93.06 84 ARG A C 1
ATOM 655 O O . ARG A 1 84 ? 10.220 -11.529 -7.884 1.00 93.06 84 ARG A O 1
ATOM 662 N N . TYR A 1 85 ? 8.260 -10.966 -8.814 1.00 92.88 85 TYR A N 1
ATOM 663 C CA . TYR A 1 85 ? 8.194 -12.104 -9.723 1.00 92.88 85 TYR A CA 1
ATOM 664 C C . TYR A 1 85 ? 7.973 -11.644 -11.156 1.00 92.88 85 TYR A C 1
ATOM 666 O O . TYR A 1 85 ? 7.386 -10.592 -11.398 1.00 92.88 85 TYR A O 1
ATOM 674 N N . LEU A 1 86 ? 8.424 -12.465 -12.105 1.00 93.38 86 LEU A N 1
ATOM 675 C CA . LEU A 1 86 ? 8.151 -12.249 -13.521 1.00 93.38 86 LEU A CA 1
ATOM 676 C C . LEU A 1 86 ? 6.641 -12.242 -13.778 1.00 93.38 86 LEU A C 1
ATOM 678 O O . LEU A 1 86 ? 5.897 -13.073 -13.250 1.00 93.38 86 LEU A O 1
ATOM 682 N N . LEU A 1 87 ? 6.204 -11.330 -14.638 1.00 92.56 87 LEU A N 1
ATOM 683 C CA . LEU A 1 87 ? 4.811 -11.167 -15.029 1.00 92.56 87 LEU A CA 1
ATOM 684 C C . LEU A 1 87 ? 4.628 -11.622 -16.471 1.00 92.56 87 LEU A C 1
ATOM 686 O O . LEU A 1 87 ? 5.431 -11.292 -17.341 1.00 92.56 87 LEU A O 1
ATOM 690 N N . LYS A 1 88 ? 3.553 -12.366 -16.743 1.00 92.81 88 LYS A N 1
ATOM 691 C CA . LYS A 1 88 ? 3.182 -12.735 -18.110 1.00 92.81 88 LYS A CA 1
ATOM 692 C C . LYS A 1 88 ? 2.214 -11.696 -18.673 1.00 92.81 88 LYS A C 1
ATOM 694 O O . LYS A 1 88 ? 1.057 -11.647 -18.263 1.00 92.81 88 LYS A O 1
ATOM 699 N N . LEU A 1 89 ? 2.677 -10.882 -19.618 1.00 88.81 89 LEU A N 1
ATOM 700 C CA . LEU A 1 89 ? 1.918 -9.797 -20.246 1.00 88.81 89 LEU A CA 1
ATOM 701 C C . LEU A 1 89 ? 1.897 -9.990 -21.759 1.00 88.81 89 LEU A C 1
ATOM 703 O O . LEU A 1 89 ? 2.945 -10.146 -22.381 1.00 88.81 89 LEU A O 1
ATOM 707 N N . ALA A 1 90 ? 0.698 -10.020 -22.351 1.00 90.50 90 ALA A N 1
ATOM 708 C CA . ALA A 1 90 ? 0.506 -10.248 -23.789 1.00 90.50 90 ALA A CA 1
ATOM 709 C C . ALA A 1 90 ? 1.313 -11.454 -24.332 1.00 90.50 90 ALA A C 1
ATOM 711 O O . ALA A 1 90 ? 1.897 -11.407 -25.411 1.00 90.50 90 ALA A O 1
ATOM 712 N N . GLY A 1 91 ? 1.392 -12.534 -23.545 1.00 92.81 91 GLY A N 1
ATOM 713 C CA . GLY A 1 91 ? 2.124 -13.754 -23.901 1.00 92.81 91 GLY A CA 1
ATOM 714 C C . GLY A 1 91 ? 3.636 -13.732 -23.640 1.00 92.81 91 GLY A C 1
ATOM 715 O O . GLY A 1 91 ? 4.253 -14.791 -23.734 1.00 92.81 91 GLY A O 1
ATOM 716 N N . LYS A 1 92 ? 4.226 -12.594 -23.252 1.00 94.38 92 LYS A N 1
ATOM 717 C CA . LYS A 1 92 ? 5.660 -12.449 -22.951 1.00 94.38 92 LYS A CA 1
ATOM 718 C C . LYS A 1 92 ? 5.915 -12.374 -21.447 1.00 94.38 92 LYS A C 1
ATOM 720 O O . LYS A 1 92 ? 5.103 -11.825 -20.707 1.00 94.38 92 LYS A O 1
ATOM 725 N N . TRP A 1 93 ? 7.040 -12.927 -21.001 1.00 96.00 93 TRP A N 1
ATOM 726 C CA . TRP A 1 93 ? 7.520 -12.756 -19.630 1.00 96.00 93 TRP A CA 1
ATOM 727 C C . TRP A 1 93 ? 8.264 -11.429 -19.512 1.00 96.00 93 TRP A C 1
ATOM 729 O O . TRP A 1 93 ? 9.103 -11.127 -20.355 1.00 96.00 93 TRP A O 1
ATOM 739 N N . VAL A 1 94 ? 7.936 -10.654 -18.484 1.00 95.06 94 VAL A N 1
ATOM 740 C CA . VAL A 1 94 ? 8.471 -9.315 -18.228 1.00 95.06 94 VAL A CA 1
ATOM 741 C C . VAL A 1 94 ? 8.936 -9.257 -16.777 1.00 95.06 94 VAL A C 1
ATOM 743 O O . VAL A 1 94 ? 8.243 -9.742 -15.876 1.00 95.06 94 VAL A O 1
ATOM 746 N N . THR A 1 95 ? 10.118 -8.700 -16.540 1.00 95.06 95 THR A N 1
ATOM 747 C CA . THR A 1 95 ? 10.650 -8.495 -15.188 1.00 95.06 95 THR A CA 1
ATOM 748 C C . THR A 1 95 ? 9.923 -7.350 -14.473 1.00 95.06 95 THR A C 1
ATOM 750 O O . THR A 1 95 ? 9.390 -6.453 -15.130 1.00 95.06 95 THR A O 1
ATOM 753 N N . PRO A 1 96 ? 9.910 -7.316 -13.128 1.00 94.56 96 PRO A N 1
ATOM 754 C CA . PRO A 1 96 ? 9.403 -6.161 -12.391 1.00 94.56 96 PRO A CA 1
ATOM 755 C C . PRO A 1 96 ? 10.025 -4.833 -12.846 1.00 94.56 96 PRO A C 1
ATOM 757 O O . PRO A 1 96 ? 9.292 -3.874 -13.076 1.00 94.56 96 PRO A O 1
ATOM 760 N N . MET A 1 97 ? 11.345 -4.793 -13.056 1.00 92.44 97 MET A N 1
ATOM 761 C CA . MET A 1 97 ? 12.046 -3.594 -13.531 1.00 92.44 97 MET A CA 1
ATOM 762 C C . MET A 1 97 ? 11.529 -3.095 -14.889 1.00 92.44 97 MET A C 1
ATOM 764 O O . MET A 1 97 ? 11.403 -1.894 -15.090 1.00 92.44 97 MET A O 1
ATOM 768 N N . GLU A 1 98 ? 11.195 -3.997 -15.814 1.00 93.44 98 GLU A N 1
ATOM 769 C CA . GLU A 1 98 ? 10.624 -3.629 -17.118 1.00 93.44 98 GLU A CA 1
ATOM 770 C C . GLU A 1 98 ? 9.139 -3.241 -17.021 1.00 93.44 98 GLU A C 1
ATOM 772 O O . GLU A 1 98 ? 8.647 -2.425 -17.800 1.00 93.44 98 GLU A O 1
ATOM 777 N N . TYR A 1 99 ? 8.403 -3.832 -16.078 1.00 94.75 99 TYR A N 1
ATOM 778 C CA . TYR A 1 99 ? 6.970 -3.596 -15.908 1.00 94.75 99 TYR A CA 1
ATOM 779 C C . TYR A 1 99 ? 6.648 -2.267 -15.209 1.00 94.75 99 TYR A C 1
ATOM 781 O O . TYR A 1 99 ? 5.640 -1.624 -15.531 1.00 94.75 99 TYR A O 1
ATOM 789 N N . TYR A 1 100 ? 7.461 -1.860 -14.231 1.00 96.62 100 TYR A N 1
ATOM 790 C CA . TYR A 1 100 ? 7.238 -0.636 -13.465 1.00 96.62 100 TYR A CA 1
ATOM 791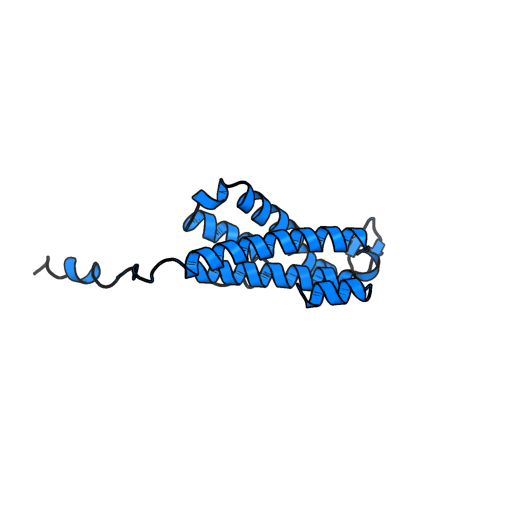 C C . TYR A 1 100 ? 7.984 0.547 -14.074 1.00 96.62 100 TYR A C 1
ATOM 793 O O . TYR A 1 100 ? 9.176 0.745 -13.870 1.00 96.62 100 TYR A O 1
ATOM 801 N N . THR A 1 101 ? 7.237 1.393 -14.777 1.00 96.81 101 THR A N 1
ATOM 802 C CA . THR A 1 101 ? 7.729 2.688 -15.247 1.00 96.81 101 THR A CA 1
ATOM 803 C C . THR A 1 101 ? 7.712 3.726 -14.127 1.00 96.81 101 THR A C 1
ATOM 805 O O . THR A 1 101 ? 6.997 3.579 -13.129 1.00 96.81 101 THR A O 1
ATOM 808 N N . ARG A 1 102 ? 8.426 4.840 -14.335 1.00 97.38 102 ARG A N 1
ATOM 809 C CA . ARG A 1 102 ? 8.361 6.017 -13.455 1.00 97.38 102 ARG A CA 1
ATOM 810 C C . ARG A 1 102 ? 6.922 6.453 -13.192 1.00 97.38 102 ARG A C 1
ATOM 812 O O . ARG A 1 102 ? 6.552 6.668 -12.047 1.00 97.38 102 ARG A O 1
ATOM 819 N N . GLU A 1 103 ? 6.116 6.544 -14.247 1.00 97.81 103 GLU A N 1
ATOM 820 C CA . GLU A 1 103 ? 4.711 6.953 -14.180 1.00 97.81 103 GLU A CA 1
ATOM 821 C C . GLU A 1 103 ? 3.890 6.014 -13.289 1.00 97.81 103 GLU A C 1
ATOM 823 O O . GLU A 1 103 ? 3.204 6.463 -12.367 1.00 97.81 103 GLU A O 1
ATOM 828 N N . LYS A 1 104 ? 4.018 4.697 -13.500 1.00 95.62 104 LYS A N 1
ATOM 829 C CA . LYS A 1 104 ? 3.322 3.709 -12.672 1.00 95.62 104 LYS A CA 1
ATOM 830 C C . LYS A 1 104 ? 3.783 3.783 -11.216 1.00 95.62 104 LYS A C 1
ATOM 832 O O . LYS A 1 104 ? 2.944 3.760 -10.314 1.00 95.62 104 LYS A O 1
ATOM 837 N N . ALA A 1 105 ? 5.087 3.917 -10.975 1.00 97.75 105 ALA A N 1
ATOM 838 C CA . ALA A 1 105 ? 5.623 4.068 -9.626 1.00 97.75 105 ALA A CA 1
ATOM 839 C C . ALA A 1 105 ? 5.131 5.352 -8.943 1.00 97.75 105 ALA A C 1
ATOM 841 O O . ALA A 1 105 ? 4.789 5.306 -7.759 1.00 97.75 105 ALA A O 1
ATOM 842 N N . THR A 1 106 ? 5.017 6.469 -9.669 1.00 98.06 106 THR A N 1
ATOM 843 C CA . THR A 1 106 ? 4.419 7.711 -9.160 1.00 98.06 106 THR A CA 1
ATOM 844 C C . THR A 1 106 ? 2.968 7.488 -8.750 1.00 98.06 106 THR A C 1
ATOM 846 O O . THR A 1 106 ? 2.619 7.753 -7.601 1.00 98.06 106 THR A O 1
ATOM 849 N N . MET A 1 107 ? 2.141 6.927 -9.637 1.00 97.25 107 MET A N 1
ATOM 850 C CA . MET A 1 107 ? 0.726 6.671 -9.356 1.00 97.25 107 MET A CA 1
ATOM 851 C C . MET A 1 107 ? 0.537 5.793 -8.109 1.00 97.25 107 MET A C 1
ATOM 853 O O . MET A 1 107 ? -0.239 6.134 -7.212 1.00 97.25 107 MET A O 1
ATOM 857 N N . VAL A 1 108 ? 1.273 4.680 -8.018 1.00 97.38 108 VAL A N 1
ATOM 858 C CA . VAL A 1 108 ? 1.183 3.766 -6.870 1.00 97.38 108 VAL A CA 1
ATOM 859 C C . VAL A 1 108 ? 1.677 4.435 -5.587 1.00 97.38 108 VAL A C 1
ATOM 861 O O . VAL A 1 108 ? 1.051 4.289 -4.538 1.00 97.38 108 VAL A O 1
ATOM 864 N N . THR A 1 109 ? 2.764 5.204 -5.656 1.00 97.44 109 THR A N 1
ATOM 865 C CA . THR A 1 109 ? 3.328 5.879 -4.480 1.00 97.44 109 THR A CA 1
ATOM 866 C C . THR A 1 109 ? 2.400 6.968 -3.947 1.00 97.44 109 THR A C 1
ATOM 868 O O . THR A 1 109 ? 2.217 7.055 -2.733 1.00 97.44 109 THR A O 1
ATOM 871 N N . GLU A 1 110 ? 1.767 7.760 -4.814 1.00 97.38 110 GLU A N 1
ATOM 872 C CA . GLU A 1 110 ? 0.800 8.782 -4.394 1.00 97.38 110 GLU A CA 1
ATOM 873 C C . GLU A 1 110 ? -0.461 8.156 -3.782 1.00 97.38 110 GLU A C 1
ATOM 875 O O . GLU A 1 110 ? -0.903 8.565 -2.703 1.00 97.38 110 GLU A O 1
ATOM 880 N N . ASN A 1 111 ? -0.978 7.076 -4.377 1.00 97.62 111 ASN A N 1
ATOM 881 C CA . ASN A 1 111 ? -2.062 6.300 -3.771 1.00 97.62 111 ASN A CA 1
ATOM 882 C C . ASN A 1 111 ? -1.646 5.717 -2.405 1.00 97.62 111 ASN A C 1
ATOM 884 O O . ASN A 1 111 ? -2.417 5.771 -1.445 1.00 97.62 111 ASN A O 1
ATOM 888 N N . ALA A 1 112 ? -0.413 5.217 -2.273 1.00 98.00 112 ALA A N 1
ATOM 889 C CA . ALA A 1 112 ? 0.105 4.704 -1.007 1.00 98.00 112 ALA A CA 1
ATOM 890 C C . ALA A 1 112 ? 0.220 5.803 0.059 1.00 98.00 112 ALA A C 1
ATOM 892 O O . ALA A 1 112 ? -0.136 5.569 1.216 1.00 98.00 112 ALA A O 1
ATOM 893 N N . LYS A 1 113 ? 0.665 7.014 -0.313 1.00 97.56 113 LYS A N 1
ATOM 894 C CA . LYS A 1 113 ? 0.695 8.177 0.590 1.00 97.56 113 LYS A CA 1
ATOM 895 C C . LYS A 1 113 ? -0.705 8.515 1.093 1.00 97.56 113 LYS A C 1
ATOM 897 O O . LYS A 1 113 ? -0.867 8.680 2.302 1.00 97.56 113 LYS A O 1
ATOM 902 N N . LEU A 1 114 ? -1.705 8.565 0.207 1.00 96.50 114 LEU A N 1
ATOM 903 C CA . LEU A 1 114 ? -3.103 8.805 0.583 1.00 96.50 114 LEU A CA 1
ATOM 904 C C . LEU A 1 114 ? -3.587 7.788 1.624 1.00 96.50 114 LEU A C 1
ATOM 906 O O . LEU A 1 114 ? -4.080 8.180 2.683 1.00 96.50 114 LEU A O 1
ATOM 910 N N . VAL A 1 115 ? -3.376 6.494 1.368 1.00 97.81 115 VAL A N 1
ATOM 911 C CA . VAL A 1 115 ? -3.808 5.418 2.273 1.00 97.81 115 VAL A CA 1
ATOM 912 C C . VAL A 1 115 ? -3.090 5.494 3.621 1.00 97.81 115 VAL A C 1
ATOM 914 O O . VAL A 1 115 ? -3.735 5.518 4.671 1.00 97.81 115 VAL A O 1
ATOM 917 N N . VAL A 1 116 ? -1.757 5.583 3.613 1.00 97.88 116 VAL A N 1
ATOM 918 C CA . VAL A 1 116 ? -0.949 5.633 4.841 1.00 97.88 116 VAL A CA 1
ATOM 919 C C . VAL A 1 116 ? -1.287 6.870 5.672 1.00 97.88 116 VAL A C 1
ATOM 921 O O . VAL A 1 116 ? -1.418 6.767 6.892 1.00 97.88 116 VAL A O 1
ATOM 924 N N . ASN A 1 117 ? -1.451 8.035 5.044 1.00 96.31 117 ASN A N 1
ATOM 925 C CA . ASN A 1 117 ? -1.799 9.265 5.752 1.00 96.31 117 ASN A CA 1
ATOM 926 C C . ASN A 1 117 ? -3.234 9.224 6.289 1.00 96.31 117 ASN A C 1
ATOM 928 O O . ASN A 1 117 ? -3.464 9.664 7.416 1.00 96.31 117 ASN A O 1
ATOM 932 N N . GLY A 1 118 ? -4.178 8.645 5.540 1.00 95.88 118 GLY A N 1
ATOM 933 C CA . GLY A 1 118 ? -5.545 8.411 6.003 1.00 95.88 118 GLY A CA 1
ATOM 934 C C . GLY A 1 118 ? -5.584 7.551 7.268 1.00 95.88 118 GLY A C 1
ATOM 935 O O . GLY A 1 118 ? -6.191 7.948 8.264 1.00 95.88 118 GLY A O 1
ATOM 936 N N . ILE A 1 119 ? -4.847 6.436 7.271 1.00 96.44 119 ILE A N 1
ATOM 937 C CA . ILE A 1 119 ? -4.731 5.551 8.437 1.00 96.44 119 ILE A CA 1
ATOM 938 C C . ILE A 1 119 ? -4.044 6.259 9.612 1.00 96.44 119 ILE A C 1
ATOM 940 O O . ILE A 1 119 ? -4.545 6.228 10.734 1.00 96.44 119 ILE A O 1
ATOM 944 N N . LYS A 1 120 ? -2.914 6.939 9.377 1.00 95.38 120 LYS A N 1
ATOM 945 C CA . LYS A 1 120 ? -2.211 7.689 10.432 1.00 95.38 120 LYS A CA 1
ATOM 946 C C . LYS A 1 120 ? -3.097 8.748 11.071 1.00 95.38 120 LYS A C 1
ATOM 948 O O . LYS A 1 120 ? -3.047 8.930 12.283 1.00 95.38 120 LYS A O 1
ATOM 953 N N . HIS A 1 121 ? -3.893 9.445 10.265 1.00 94.19 121 HIS A N 1
ATOM 954 C CA . HIS A 1 121 ? -4.825 10.443 10.761 1.00 94.19 121 HIS A CA 1
ATOM 955 C C . HIS A 1 121 ? -5.877 9.813 11.678 1.00 94.19 121 HIS A C 1
ATOM 957 O O . HIS A 1 121 ? -6.099 10.325 12.771 1.00 94.19 121 HIS A O 1
ATOM 963 N N . PHE A 1 122 ? -6.460 8.679 11.279 1.00 93.06 122 PHE A N 1
ATOM 964 C CA . PHE A 1 122 ? -7.389 7.933 12.127 1.00 93.06 122 PHE A CA 1
ATOM 965 C C . PHE A 1 122 ? -6.747 7.527 13.460 1.00 93.06 122 PHE A C 1
ATOM 967 O O . PHE A 1 122 ? -7.281 7.826 14.527 1.00 93.06 122 PHE A O 1
ATOM 974 N N . LEU A 1 123 ? -5.566 6.904 13.411 1.00 92.25 123 LEU A N 1
ATOM 975 C CA . LEU A 1 123 ? -4.841 6.483 14.613 1.00 92.25 123 LEU A CA 1
ATOM 976 C C . LEU A 1 123 ? -4.496 7.677 15.519 1.00 92.25 123 LEU A C 1
ATOM 978 O O . LEU A 1 123 ? -4.669 7.609 16.733 1.00 92.25 123 LEU A O 1
ATOM 982 N N . GLY A 1 124 ? -4.087 8.806 14.936 1.00 88.19 124 GLY A N 1
ATOM 983 C CA . GLY A 1 124 ? -3.798 10.039 15.671 1.00 88.19 124 GLY A CA 1
ATOM 984 C C . GLY A 1 124 ? -5.028 10.725 16.279 1.00 88.19 124 GLY A C 1
ATOM 985 O O . GLY A 1 124 ? -4.883 11.506 17.216 1.00 88.19 124 GLY A O 1
ATOM 986 N N . GLN A 1 125 ? -6.237 10.455 15.778 1.00 80.94 125 GLN A N 1
ATOM 987 C CA . GLN A 1 125 ? -7.483 10.889 16.419 1.00 80.94 125 GLN A CA 1
ATOM 988 C C . GLN A 1 125 ? -7.852 9.995 17.610 1.00 80.94 125 GLN A C 1
ATOM 990 O O . GLN A 1 125 ? -8.394 10.492 18.596 1.00 80.94 125 GLN A O 1
ATOM 995 N N . GLN A 1 126 ? -7.544 8.697 17.546 1.00 70.56 126 GLN A N 1
ATOM 996 C CA . GLN A 1 126 ? -7.860 7.747 18.618 1.00 70.56 126 GLN A CA 1
ATOM 997 C C . GLN A 1 126 ? -6.984 7.953 19.855 1.00 70.56 126 GLN A C 1
ATOM 999 O O . GLN A 1 126 ? -7.488 7.916 20.974 1.00 70.56 126 GLN A O 1
ATOM 1004 N N . THR A 1 127 ? -5.706 8.295 19.674 1.00 62.16 127 THR A N 1
ATOM 1005 C CA . THR A 1 127 ? -4.793 8.595 20.792 1.00 62.16 127 THR A CA 1
ATOM 1006 C C . THR A 1 127 ? -5.160 9.864 21.567 1.00 62.16 127 THR A C 1
ATOM 1008 O O . THR A 1 127 ? -4.729 10.028 22.707 1.00 62.16 127 THR A O 1
ATOM 1011 N N . LYS A 1 128 ? -5.969 10.756 20.977 1.00 60.97 128 LYS A N 1
ATOM 1012 C CA . LYS A 1 128 ? -6.479 11.974 21.627 1.00 60.97 128 LYS A CA 1
ATOM 1013 C C . LYS A 1 128 ? -7.773 11.752 22.417 1.00 60.97 128 LYS A C 1
ATOM 1015 O O . LYS A 1 128 ? -8.197 12.666 23.122 1.00 60.97 128 LYS A O 1
ATOM 1020 N N . LYS A 1 129 ? -8.414 10.579 22.324 1.00 51.19 129 LYS A N 1
ATOM 1021 C CA . LYS A 1 129 ? -9.575 10.261 23.168 1.00 51.19 129 LYS A CA 1
ATOM 1022 C C . LYS A 1 129 ? -9.104 9.889 24.583 1.00 51.19 129 LYS A C 1
ATOM 1024 O O . LYS A 1 129 ? -8.154 9.117 24.716 1.00 51.19 129 LYS A O 1
ATOM 1029 N N . PRO A 1 130 ? -9.736 10.410 25.652 1.00 45.19 130 PRO A N 1
ATOM 1030 C CA . PRO A 1 130 ? -9.376 10.038 27.017 1.00 45.19 130 PRO A CA 1
ATOM 1031 C C . PRO A 1 130 ? -9.570 8.528 27.227 1.00 45.19 130 PRO A C 1
ATOM 1033 O O . PRO A 1 130 ? -10.577 7.966 26.800 1.00 45.19 130 PRO A O 1
ATOM 1036 N N . LYS A 1 131 ? -8.610 7.881 27.907 1.00 49.25 131 LYS A N 1
ATOM 1037 C CA . LYS A 1 131 ? -8.515 6.425 28.166 1.00 49.25 131 LYS A CA 1
ATOM 1038 C C . LYS A 1 131 ? -9.634 5.831 29.051 1.00 49.25 131 LYS A C 1
ATOM 1040 O O . LYS A 1 131 ? -9.433 4.796 29.676 1.00 49.25 131 LYS A O 1
ATOM 1045 N N . ASN A 1 132 ? -10.818 6.434 29.103 1.00 45.75 132 ASN A N 1
ATOM 1046 C CA . ASN A 1 132 ? -11.938 5.946 29.905 1.00 45.75 132 ASN A CA 1
ATOM 1047 C C . ASN A 1 132 ? -12.989 5.269 29.027 1.00 45.75 132 ASN A C 1
ATOM 1049 O O . ASN A 1 132 ? -14.114 5.738 28.895 1.00 45.75 132 ASN A O 1
ATOM 1053 N N . GLN A 1 133 ? -12.620 4.129 28.449 1.00 45.03 133 GLN A N 1
ATOM 1054 C CA . GLN A 1 133 ? -13.606 3.109 28.101 1.00 45.03 133 GLN A CA 1
ATOM 1055 C C . GLN A 1 133 ? -12.960 1.728 28.182 1.00 45.03 133 GLN A C 1
ATOM 1057 O O . GLN A 1 133 ? -12.808 0.998 27.208 1.00 45.03 133 GLN A O 1
ATOM 1062 N N . THR A 1 134 ? -12.549 1.371 29.397 1.00 38.78 134 THR A N 1
ATOM 1063 C CA . THR A 1 134 ? -12.334 -0.023 29.773 1.00 38.78 134 THR A CA 1
ATOM 1064 C C . THR A 1 134 ? -13.679 -0.725 29.622 1.00 38.78 134 THR A C 1
ATOM 1066 O O . THR A 1 134 ? -14.564 -0.564 30.462 1.00 38.78 134 THR A O 1
ATOM 1069 N N . PHE A 1 135 ? -13.871 -1.471 28.535 1.00 45.94 135 PHE A N 1
ATOM 1070 C CA . PHE A 1 135 ? -15.008 -2.375 28.407 1.00 45.94 135 PHE A CA 1
ATOM 1071 C C . PHE A 1 135 ? -14.799 -3.494 29.439 1.00 45.94 135 PHE A C 1
ATOM 1073 O O . PHE A 1 135 ? -14.109 -4.482 29.188 1.00 45.94 135 PHE A O 1
ATOM 1080 N N . ARG A 1 136 ? -15.294 -3.281 30.667 1.00 37.91 136 ARG A N 1
ATOM 1081 C CA . ARG A 1 136 ? -15.253 -4.260 31.758 1.00 37.91 136 ARG A CA 1
ATOM 1082 C C . ARG A 1 136 ? -16.184 -5.421 31.408 1.00 37.91 136 ARG A C 1
ATOM 1084 O O . ARG A 1 136 ? -17.337 -5.455 31.818 1.00 37.91 136 ARG A O 1
ATOM 1091 N N . TYR A 1 137 ? -15.653 -6.411 30.698 1.00 42.03 137 TYR A N 1
ATOM 1092 C CA . TYR A 1 137 ? -16.297 -7.720 30.536 1.00 42.03 137 TYR A CA 1
ATOM 1093 C C . TYR A 1 137 ? -16.484 -8.463 31.880 1.00 42.03 137 TYR A C 1
ATOM 1095 O O . TYR A 1 137 ? -17.236 -9.428 31.951 1.00 42.03 137 TYR A O 1
ATOM 1103 N N . SER A 1 138 ? -15.839 -8.015 32.965 1.00 41.94 138 SER A N 1
ATOM 1104 C CA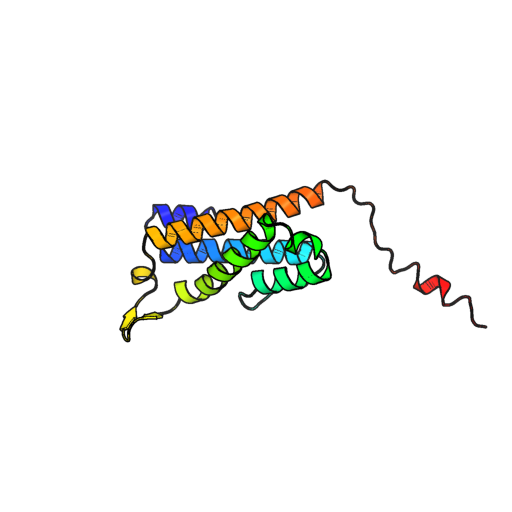 . SER A 1 138 ? -15.867 -8.674 34.276 1.00 41.94 138 SER A CA 1
ATOM 1105 C C . SER A 1 138 ? -17.063 -8.326 35.173 1.00 41.94 138 SER A C 1
ATOM 1107 O O . SER A 1 138 ? -17.214 -8.954 36.220 1.00 41.94 138 SER A O 1
ATOM 1109 N N . GLU A 1 139 ? -17.920 -7.368 34.801 1.00 42.56 139 GLU A N 1
ATOM 1110 C CA . GLU A 1 139 ? -19.113 -7.024 35.600 1.00 42.56 139 GLU A CA 1
ATOM 1111 C C . GLU A 1 139 ? -20.388 -7.752 35.152 1.00 42.56 139 GLU A C 1
ATOM 1113 O O . GLU A 1 139 ? -21.288 -7.942 35.968 1.00 42.56 139 GLU A O 1
ATOM 1118 N N . TYR A 1 140 ? -20.443 -8.259 33.916 1.00 47.38 140 TYR A N 1
ATOM 1119 C CA . TYR A 1 140 ? -21.589 -9.044 33.442 1.00 47.38 140 TYR A CA 1
ATOM 1120 C C . TYR A 1 140 ? -21.629 -10.451 34.058 1.00 47.38 140 TYR A C 1
ATOM 1122 O O . TYR A 1 140 ? -22.685 -10.907 34.478 1.00 47.38 140 TYR A O 1
ATOM 1130 N N . LEU A 1 141 ? -20.475 -11.093 34.264 1.00 46.56 141 LEU A N 1
ATOM 1131 C CA . LEU A 1 141 ? -20.418 -12.444 34.845 1.00 46.56 141 LEU A CA 1
ATOM 1132 C C . LEU A 1 141 ? -20.708 -12.506 36.356 1.00 46.56 141 LEU A C 1
ATOM 1134 O O . LEU A 1 141 ? -20.907 -13.593 36.890 1.00 46.56 141 LEU A O 1
ATOM 1138 N N . LYS A 1 142 ? -20.744 -11.368 37.063 1.00 45.28 142 LYS A N 1
ATOM 1139 C CA . LYS A 1 142 ? -21.084 -11.336 38.498 1.00 45.28 142 LYS A CA 1
ATOM 1140 C C . LYS A 1 142 ? -22.571 -11.130 38.776 1.00 45.28 142 LYS A C 1
ATOM 1142 O O . LYS A 1 142 ? -22.990 -11.355 39.906 1.00 45.28 142 LYS A O 1
ATOM 1147 N N . ARG A 1 143 ? -23.363 -10.708 37.784 1.00 47.41 143 ARG A N 1
ATOM 1148 C CA . ARG A 1 143 ? -24.816 -10.544 37.953 1.00 47.41 143 ARG A CA 1
ATOM 1149 C C . ARG A 1 143 ? -25.600 -11.824 37.675 1.00 47.41 143 ARG A C 1
ATOM 1151 O O . ARG A 1 143 ? -26.616 -12.030 38.325 1.00 47.41 143 ARG A O 1
ATOM 1158 N N . ASP A 1 144 ? -25.073 -12.720 36.845 1.00 44.28 144 ASP A N 1
ATOM 1159 C CA . ASP A 1 144 ? -25.780 -13.959 36.490 1.00 44.28 144 ASP A CA 1
ATOM 1160 C C . ASP A 1 144 ? -25.529 -15.121 37.468 1.00 44.28 144 ASP A C 1
ATOM 1162 O O . ASP A 1 144 ? -26.274 -16.095 37.468 1.00 44.28 144 ASP A O 1
ATOM 1166 N N . PHE A 1 145 ? -24.536 -15.016 38.361 1.00 46.25 145 PHE A N 1
ATOM 1167 C CA . PHE A 1 145 ? -24.260 -16.048 39.376 1.00 46.25 145 PHE A CA 1
ATOM 1168 C C . PHE A 1 145 ? -24.964 -15.825 40.724 1.00 46.25 145 PHE A C 1
ATOM 1170 O O . PHE A 1 145 ? -24.901 -16.695 41.585 1.00 46.25 145 PHE A O 1
ATOM 1177 N N . ALA A 1 146 ? -25.638 -14.687 40.924 1.00 49.12 146 ALA A N 1
ATOM 1178 C CA . ALA A 1 146 ? -26.359 -14.381 42.166 1.00 49.12 146 ALA A CA 1
ATOM 1179 C C . ALA A 1 146 ? -27.883 -14.610 42.069 1.00 49.12 146 ALA A C 1
ATOM 1181 O O . ALA A 1 146 ? -28.607 -14.276 43.002 1.00 49.12 146 ALA A O 1
ATOM 1182 N N . ALA A 1 147 ? -28.377 -15.153 40.949 1.00 52.38 147 ALA A N 1
ATOM 1183 C CA . ALA A 1 147 ? -29.808 -15.351 40.691 1.00 52.38 147 ALA A CA 1
ATOM 1184 C C . ALA A 1 147 ? -30.260 -16.825 40.683 1.00 52.38 147 ALA A C 1
ATOM 1186 O O . ALA A 1 147 ? -31.399 -17.111 40.320 1.00 52.38 147 ALA A O 1
ATOM 1187 N N . THR A 1 148 ? -29.418 -17.764 41.117 1.00 49.53 148 THR A N 1
ATOM 1188 C CA . THR A 1 148 ? -29.826 -19.167 41.275 1.00 49.53 148 THR A CA 1
ATOM 1189 C C . THR A 1 148 ? -29.112 -19.802 42.459 1.00 49.53 148 THR A C 1
ATOM 1191 O O . THR A 1 148 ? -27.883 -19.859 42.471 1.00 49.53 148 THR A O 1
ATOM 1194 N N . THR A 1 149 ? -29.932 -20.348 43.366 1.00 43.31 149 THR A N 1
ATOM 1195 C CA . THR A 1 149 ? -29.653 -21.083 44.622 1.00 43.31 149 THR A CA 1
ATOM 1196 C C . THR A 1 149 ? -29.271 -20.274 45.854 1.00 43.31 149 THR A C 1
ATOM 1198 O O . THR A 1 149 ? -28.159 -19.712 45.896 1.00 43.31 149 THR A O 1
#